Protein AF-A0A924W059-F1 (afdb_monomer)

Nearest PDB structures (foldseek):
  2btu-assembly1_A  TM=9.504E-01  e=8.325E-12  Bacillus anthracis
  3p4e-assembly1_A-2  TM=9.083E-01  e=9.484E-12  Vibrio cholerae
  5vk4-assembly1_B  TM=8.781E-01  e=4.630E-12  Neisseria gonorrhoeae
  3qty-assembly1_A  TM=8.684E-01  e=1.598E-11  Francisella tularensis subsp. tularensis
  3qty-assembly1_B  TM=8.635E-01  e=3.493E-11  Francisella tularensis subsp. tularensis

Structure (mmCIF, N/CA/C/O backbone):
data_AF-A0A924W059-F1
#
_entry.id   AF-A0A924W059-F1
#
loop_
_atom_site.group_PDB
_atom_site.id
_atom_site.type_symbol
_atom_site.label_atom_id
_atom_site.label_alt_id
_atom_site.label_comp_id
_atom_site.label_asym_id
_atom_site.label_entity_id
_atom_site.label_seq_id
_atom_site.pdbx_PDB_ins_code
_atom_site.Cartn_x
_atom_site.Cartn_y
_atom_site.Cartn_z
_atom_site.occupancy
_atom_site.B_iso_or_equiv
_atom_site.auth_seq_id
_atom_site.auth_comp_id
_atom_site.auth_asym_id
_atom_site.auth_atom_id
_atom_site.pdbx_PDB_model_num
ATOM 1 N N . ARG A 1 1 ? 20.571 10.640 -16.508 1.00 57.66 1 ARG A N 1
ATOM 2 C CA . ARG A 1 1 ? 21.061 9.535 -17.372 1.00 57.66 1 ARG A CA 1
ATOM 3 C C . ARG A 1 1 ? 19.855 8.656 -17.670 1.00 57.66 1 ARG A C 1
ATOM 5 O O . ARG A 1 1 ? 19.169 8.313 -16.721 1.00 57.66 1 ARG A O 1
ATOM 12 N N . GLU A 1 2 ? 19.557 8.348 -18.928 1.00 73.38 2 GLU A N 1
ATOM 13 C CA . GLU A 1 2 ? 18.432 7.463 -19.263 1.00 73.38 2 GLU A CA 1
ATOM 14 C C . GLU A 1 2 ? 18.814 6.001 -19.024 1.00 73.38 2 GLU A C 1
ATOM 16 O O . GLU A 1 2 ? 19.882 5.561 -19.450 1.00 73.38 2 GLU A O 1
ATOM 21 N N . ALA A 1 3 ? 17.942 5.248 -18.352 1.00 81.81 3 ALA A N 1
ATOM 22 C CA . ALA A 1 3 ? 18.179 3.849 -17.998 1.00 81.81 3 ALA A CA 1
ATOM 23 C C . ALA A 1 3 ? 18.158 2.883 -19.203 1.00 81.81 3 ALA A C 1
ATOM 25 O O . ALA A 1 3 ? 18.476 1.709 -19.034 1.00 81.81 3 ALA A O 1
ATOM 26 N N . LYS A 1 4 ? 17.797 3.367 -20.406 1.00 89.00 4 LYS A N 1
ATOM 27 C CA . LYS A 1 4 ? 17.700 2.601 -21.666 1.00 89.00 4 LYS A CA 1
ATOM 28 C C . LYS A 1 4 ? 16.979 1.252 -21.504 1.00 89.00 4 LYS A C 1
ATOM 30 O O . LYS A 1 4 ? 17.446 0.224 -21.990 1.00 89.00 4 LYS A O 1
ATOM 35 N N . LEU A 1 5 ? 15.863 1.260 -20.778 1.00 93.81 5 LEU A N 1
ATOM 36 C CA . LEU A 1 5 ? 15.018 0.083 -20.596 1.00 93.81 5 LEU A CA 1
ATOM 37 C C . LEU A 1 5 ? 14.062 -0.077 -21.781 1.00 93.81 5 LEU A C 1
ATOM 39 O O . LEU A 1 5 ? 13.579 0.916 -22.321 1.00 93.81 5 LEU A O 1
ATOM 43 N N . ASP A 1 6 ? 13.780 -1.323 -22.151 1.00 95.44 6 ASP A N 1
ATOM 44 C CA . ASP A 1 6 ? 12.841 -1.671 -23.215 1.00 95.44 6 ASP A CA 1
ATOM 45 C C . ASP A 1 6 ? 11.519 -2.146 -22.600 1.00 95.44 6 ASP A C 1
ATOM 47 O O . ASP A 1 6 ? 11.479 -3.129 -21.860 1.00 95.44 6 ASP A O 1
ATOM 51 N N . ILE A 1 7 ? 10.429 -1.441 -22.903 1.00 96.12 7 ILE A N 1
ATOM 52 C CA . ILE A 1 7 ? 9.095 -1.755 -22.382 1.00 96.12 7 ILE A CA 1
ATOM 53 C C . ILE A 1 7 ? 8.557 -3.098 -22.889 1.00 96.12 7 ILE A C 1
ATOM 55 O O . ILE A 1 7 ? 7.738 -3.702 -22.205 1.00 96.12 7 ILE A O 1
ATOM 59 N N . ALA A 1 8 ? 9.019 -3.580 -24.046 1.00 97.38 8 ALA A N 1
ATOM 60 C CA . ALA A 1 8 ? 8.586 -4.846 -24.635 1.00 97.38 8 ALA A CA 1
ATOM 61 C C . ALA A 1 8 ? 9.416 -6.046 -24.147 1.00 97.38 8 ALA A C 1
ATOM 63 O O . ALA A 1 8 ? 9.141 -7.187 -24.515 1.00 97.38 8 ALA A O 1
ATOM 64 N N . LYS A 1 9 ? 10.436 -5.811 -23.315 1.00 97.50 9 LYS A N 1
ATOM 65 C CA . LYS A 1 9 ? 11.337 -6.851 -22.822 1.00 97.50 9 LYS A CA 1
ATOM 66 C C . LYS A 1 9 ? 10.875 -7.414 -21.477 1.00 97.50 9 LYS A C 1
ATOM 68 O O . LYS A 1 9 ? 10.447 -6.673 -20.592 1.00 97.50 9 LYS A O 1
ATOM 73 N N . VAL A 1 10 ? 11.034 -8.727 -21.306 1.00 97.25 10 VAL A N 1
ATOM 74 C CA . VAL A 1 10 ? 10.931 -9.414 -20.008 1.00 97.25 10 VAL A CA 1
ATOM 75 C C . VAL A 1 10 ? 12.255 -9.278 -19.256 1.00 97.25 10 VAL A C 1
ATOM 77 O O . VAL A 1 10 ? 13.329 -9.557 -19.798 1.00 97.25 10 VAL A O 1
ATOM 80 N N . TYR A 1 11 ? 12.176 -8.851 -18.000 1.00 96.38 11 TYR A N 1
ATOM 81 C CA . TYR A 1 11 ? 13.319 -8.760 -17.094 1.00 96.38 11 TYR A CA 1
ATOM 82 C C . TYR A 1 11 ? 13.131 -9.797 -15.978 1.00 96.38 11 TYR A C 1
ATOM 84 O O . TYR A 1 11 ? 12.260 -9.587 -15.138 1.00 96.38 11 TYR A O 1
ATOM 92 N N . PRO A 1 12 ? 13.935 -10.878 -15.920 1.00 93.75 12 PRO A N 1
ATOM 93 C CA . PRO A 1 12 ? 13.733 -11.969 -14.956 1.00 93.75 12 PRO A CA 1
ATOM 94 C C . PRO A 1 12 ? 13.772 -11.543 -13.481 1.00 93.75 12 PRO A C 1
ATOM 96 O O . PRO A 1 12 ? 13.157 -12.173 -12.631 1.00 93.75 12 PRO A O 1
ATOM 99 N N . GLU A 1 13 ? 14.482 -10.457 -13.164 1.00 93.12 13 GLU A N 1
ATOM 100 C CA . GLU A 1 13 ? 14.510 -9.865 -11.818 1.00 93.12 13 GLU A CA 1
ATOM 101 C C . GLU A 1 13 ? 13.205 -9.144 -11.427 1.00 93.12 13 GLU A C 1
ATOM 103 O O . GLU A 1 13 ? 13.020 -8.800 -10.259 1.00 93.12 13 GLU A O 1
ATOM 108 N N . LEU A 1 14 ? 12.313 -8.907 -12.394 1.00 93.19 14 LEU A N 1
ATOM 109 C CA . LEU A 1 14 ? 11.033 -8.222 -12.236 1.00 93.19 14 LEU A CA 1
ATOM 110 C C . LEU A 1 14 ? 9.845 -9.189 -12.315 1.00 93.19 14 LEU A C 1
ATOM 112 O O . LEU A 1 14 ? 8.971 -9.149 -11.449 1.00 93.19 14 LEU A O 1
ATOM 116 N N . ASP A 1 15 ? 9.799 -10.001 -13.370 1.00 93.25 15 ASP A N 1
ATOM 117 C CA . ASP A 1 15 ? 8.750 -10.981 -13.652 1.00 93.25 15 ASP A CA 1
ATOM 118 C C . ASP A 1 15 ? 9.294 -12.053 -14.612 1.00 93.25 15 ASP A C 1
ATOM 120 O O . ASP A 1 15 ? 10.136 -11.763 -15.463 1.00 93.25 15 ASP A O 1
ATOM 124 N N . GLU A 1 16 ? 8.823 -13.293 -14.486 1.00 92.56 16 GLU A N 1
ATOM 125 C CA . GLU A 1 16 ? 9.283 -14.412 -15.321 1.00 92.56 16 GLU A CA 1
ATOM 126 C C . GLU A 1 16 ? 8.649 -14.416 -16.718 1.00 92.56 16 GLU A C 1
ATOM 128 O O . GLU A 1 16 ? 9.196 -15.012 -17.644 1.00 92.56 16 GLU A O 1
ATOM 133 N N . THR A 1 17 ? 7.491 -13.768 -16.877 1.00 95.44 17 THR A N 1
ATOM 134 C CA . THR A 1 17 ? 6.654 -13.898 -18.081 1.00 95.44 17 THR A CA 1
ATOM 135 C C . THR A 1 17 ? 6.218 -12.563 -18.662 1.00 95.44 17 THR A C 1
ATOM 137 O O . THR A 1 17 ? 6.120 -12.434 -19.880 1.00 95.44 17 THR A O 1
ATOM 140 N N . ARG A 1 18 ? 5.964 -11.566 -17.811 1.00 97.19 18 ARG A N 1
ATOM 141 C CA . ARG A 1 18 ? 5.464 -10.258 -18.230 1.00 97.19 18 ARG A CA 1
ATOM 142 C C . ARG A 1 18 ? 6.603 -9.334 -18.632 1.00 97.19 18 ARG A C 1
ATOM 144 O O . ARG A 1 18 ? 7.650 -9.260 -17.988 1.00 97.19 18 ARG A O 1
ATOM 151 N N . THR A 1 19 ? 6.366 -8.578 -19.689 1.00 98.06 19 THR A N 1
ATOM 152 C CA . THR A 1 19 ? 7.224 -7.479 -20.124 1.00 98.06 19 THR A CA 1
ATOM 153 C C . THR A 1 19 ? 7.217 -6.340 -19.103 1.00 98.06 19 THR A C 1
ATOM 155 O O . THR A 1 19 ? 6.290 -6.196 -18.299 1.00 98.06 19 THR A O 1
ATOM 158 N N . LEU A 1 20 ? 8.236 -5.479 -19.147 1.00 97.06 20 LEU A N 1
ATOM 159 C CA . LEU A 1 20 ? 8.290 -4.277 -18.313 1.00 97.06 20 LEU A CA 1
ATOM 160 C C . LEU A 1 20 ? 7.019 -3.423 -18.462 1.00 97.06 20 LEU A C 1
ATOM 162 O O . LEU A 1 20 ? 6.459 -2.977 -17.462 1.00 97.06 20 LEU A O 1
ATOM 166 N N . GLY A 1 21 ? 6.537 -3.226 -19.691 1.00 97.50 21 GLY A N 1
ATOM 167 C CA . GLY A 1 21 ? 5.320 -2.469 -19.975 1.00 97.50 21 GLY A CA 1
ATOM 168 C C . GLY A 1 21 ? 4.081 -3.070 -19.313 1.00 97.50 21 GLY A C 1
ATOM 169 O O . GLY A 1 21 ? 3.324 -2.345 -18.674 1.00 97.50 21 GLY A O 1
ATOM 170 N N . GLU A 1 22 ? 3.898 -4.389 -19.389 1.00 97.88 22 GLU A N 1
ATOM 171 C CA . GLU A 1 22 ? 2.765 -5.082 -18.755 1.00 97.88 22 GLU A CA 1
ATOM 172 C C . GLU A 1 22 ? 2.793 -4.978 -17.227 1.00 97.88 22 GLU A C 1
ATOM 174 O O . GLU A 1 22 ? 1.751 -4.796 -16.596 1.00 97.88 22 GLU A O 1
ATOM 179 N N . VA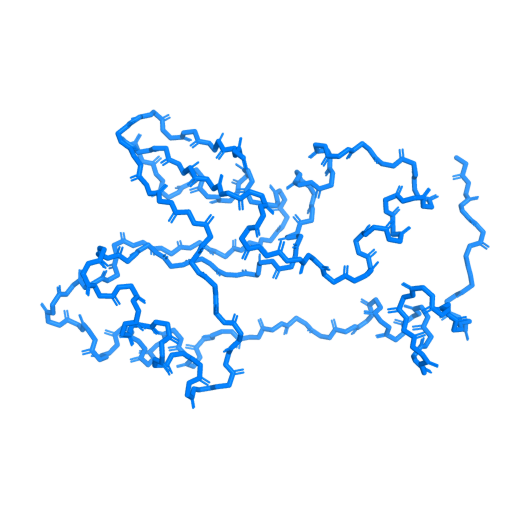L A 1 23 ? 3.980 -5.062 -16.619 1.00 97.25 23 VAL A N 1
ATOM 180 C CA . VAL A 1 23 ? 4.135 -4.897 -15.167 1.00 97.25 23 VAL A CA 1
ATOM 181 C C . VAL A 1 23 ? 3.811 -3.463 -14.740 1.00 97.25 23 VAL A C 1
ATOM 183 O O . VAL A 1 23 ? 3.128 -3.268 -13.735 1.00 97.25 23 VAL A O 1
ATOM 186 N N . LEU A 1 24 ? 4.264 -2.460 -15.498 1.00 96.56 24 LEU A N 1
ATOM 187 C CA . LEU A 1 24 ? 4.015 -1.044 -15.200 1.00 96.56 24 LEU A CA 1
ATOM 188 C C . LEU A 1 24 ? 2.559 -0.624 -15.450 1.00 96.56 24 LEU A C 1
ATOM 190 O O . LEU A 1 24 ? 2.050 0.248 -14.749 1.00 96.56 24 LEU A O 1
ATOM 194 N N . LEU A 1 25 ? 1.885 -1.249 -16.417 1.00 97.69 25 LEU A N 1
ATOM 195 C CA . LEU A 1 25 ? 0.471 -1.020 -16.733 1.00 97.69 25 LEU A CA 1
ATOM 196 C C . LEU A 1 25 ? -0.488 -1.831 -15.854 1.00 97.69 25 LEU A C 1
ATOM 198 O O . LEU A 1 25 ? -1.702 -1.780 -16.065 1.00 97.69 25 LEU A O 1
ATOM 202 N N . ALA A 1 26 ? 0.028 -2.570 -14.867 1.00 96.69 26 ALA A N 1
ATOM 203 C CA . ALA A 1 26 ? -0.806 -3.301 -13.928 1.00 96.69 26 ALA A CA 1
ATOM 204 C C . ALA A 1 26 ? -1.851 -2.355 -13.293 1.00 96.69 26 ALA A C 1
ATOM 206 O O . ALA A 1 26 ? -1.496 -1.302 -12.751 1.00 96.69 26 ALA A O 1
ATOM 207 N N . PRO A 1 27 ? -3.150 -2.703 -13.348 1.00 97.19 27 PRO A N 1
ATOM 208 C CA . PRO A 1 27 ? -4.202 -1.809 -12.895 1.00 97.19 27 PRO A CA 1
ATOM 209 C C . PRO A 1 27 ? -4.136 -1.591 -11.382 1.00 97.19 27 PRO A C 1
ATOM 211 O O . PRO A 1 27 ? -3.804 -2.488 -10.604 1.00 97.19 27 PRO A O 1
ATOM 214 N N . THR A 1 28 ? -4.527 -0.392 -10.949 1.00 96.44 28 THR A N 1
ATOM 215 C CA . THR A 1 28 ? -4.617 -0.066 -9.522 1.00 96.44 28 THR A CA 1
ATOM 216 C C . THR A 1 28 ? -5.689 -0.915 -8.838 1.00 96.44 28 THR A C 1
ATOM 218 O O . THR A 1 28 ? -6.794 -1.104 -9.352 1.00 96.44 28 THR A O 1
ATOM 221 N N . ARG A 1 29 ? -5.382 -1.401 -7.632 1.00 97.12 29 ARG A N 1
ATOM 222 C CA . ARG A 1 29 ? -6.331 -2.158 -6.813 1.00 97.12 29 ARG A CA 1
ATOM 223 C C . ARG A 1 29 ? -7.451 -1.250 -6.293 1.00 97.12 29 ARG A C 1
ATOM 225 O O . ARG A 1 29 ? -7.190 -0.242 -5.645 1.00 97.12 29 ARG A O 1
ATOM 232 N N . ILE A 1 30 ? -8.706 -1.644 -6.515 1.00 97.56 30 ILE A N 1
ATOM 233 C CA . ILE A 1 30 ? -9.885 -0.960 -5.961 1.00 97.56 30 ILE A CA 1
ATOM 234 C C . ILE A 1 30 ? -10.308 -1.628 -4.647 1.00 97.56 30 ILE A C 1
ATOM 236 O O . ILE A 1 30 ? -10.693 -2.794 -4.641 1.00 97.56 30 ILE A O 1
ATOM 240 N N . TYR A 1 31 ? -10.291 -0.861 -3.552 1.00 97.44 31 TYR A N 1
ATOM 241 C CA . TYR A 1 31 ? -10.566 -1.349 -2.188 1.00 97.44 31 TYR A CA 1
ATOM 242 C C . TYR A 1 31 ? -12.010 -1.120 -1.703 1.00 97.44 31 TYR A C 1
ATOM 244 O O . TYR A 1 31 ? -12.381 -1.549 -0.610 1.00 97.44 31 TYR A O 1
ATOM 252 N N . ALA A 1 32 ? -12.840 -0.415 -2.479 1.00 97.19 32 ALA A N 1
ATOM 253 C CA . ALA A 1 32 ? -14.125 0.116 -2.014 1.00 97.19 32 ALA A CA 1
ATOM 254 C C . ALA A 1 32 ? -15.059 -0.958 -1.427 1.00 97.19 32 ALA A C 1
ATOM 256 O O . ALA A 1 32 ? -15.596 -0.785 -0.332 1.00 97.19 32 ALA A O 1
ATOM 257 N N . LYS A 1 33 ? -15.221 -2.093 -2.119 1.00 97.50 33 LYS A N 1
ATOM 258 C CA . LYS A 1 33 ? -16.114 -3.182 -1.688 1.00 97.50 33 LYS A CA 1
ATOM 259 C C . LYS A 1 33 ? -15.686 -3.756 -0.334 1.00 97.50 33 LYS A C 1
ATOM 261 O O . LYS A 1 33 ? -16.523 -3.950 0.548 1.00 97.50 33 LYS A O 1
ATOM 266 N N . GLN A 1 34 ? -14.392 -4.006 -0.172 1.00 97.38 34 GLN A N 1
ATOM 267 C CA . GLN A 1 34 ? -13.807 -4.615 1.016 1.00 97.38 34 GLN A CA 1
ATOM 268 C C . GLN A 1 34 ? -13.884 -3.664 2.208 1.00 97.38 34 GLN A C 1
ATOM 270 O O . GLN A 1 34 ? -14.385 -4.039 3.270 1.00 97.38 34 GLN A O 1
ATOM 275 N N . ILE A 1 35 ? -13.497 -2.399 2.011 1.00 96.88 35 ILE A N 1
ATOM 276 C CA . ILE A 1 35 ? -13.554 -1.376 3.061 1.00 96.88 35 ILE A CA 1
ATOM 277 C C . ILE A 1 35 ? -14.991 -1.136 3.528 1.00 96.88 35 ILE A C 1
ATOM 279 O O . ILE A 1 35 ? -15.253 -1.156 4.731 1.00 96.88 35 ILE A O 1
ATOM 283 N N . VAL A 1 36 ? -15.952 -0.999 2.608 1.00 96.38 36 VAL A N 1
ATOM 284 C CA . VAL A 1 36 ? -17.374 -0.865 2.971 1.00 96.38 36 VAL A CA 1
ATOM 285 C C . VAL A 1 36 ? -17.858 -2.083 3.765 1.00 96.38 36 VAL A C 1
ATOM 287 O O . VAL A 1 36 ? -18.596 -1.925 4.740 1.00 96.38 36 VAL A O 1
ATOM 290 N N . GLY A 1 37 ? -17.417 -3.291 3.403 1.00 96.00 37 GLY A N 1
ATOM 291 C CA . GLY A 1 37 ? -17.715 -4.513 4.150 1.00 96.00 37 GLY A CA 1
ATOM 292 C C . GLY A 1 37 ? -17.201 -4.479 5.594 1.00 96.00 37 GLY A C 1
ATOM 293 O O . GLY A 1 37 ? -17.962 -4.769 6.522 1.00 96.00 37 GLY A O 1
ATOM 294 N N . VAL A 1 38 ? -15.942 -4.076 5.801 1.00 96.75 38 VAL A N 1
ATOM 295 C CA . VAL A 1 38 ? -15.339 -3.928 7.139 1.00 96.75 38 VAL A CA 1
ATOM 296 C C . VAL A 1 38 ? -16.102 -2.895 7.970 1.00 96.75 38 VAL A C 1
ATOM 298 O O . VAL A 1 38 ? -16.497 -3.183 9.102 1.00 96.75 38 VAL A O 1
ATOM 301 N N . LEU A 1 39 ? -16.355 -1.710 7.406 1.00 96.25 39 LEU A N 1
ATOM 302 C CA . LEU A 1 39 ? -17.037 -0.618 8.106 1.00 96.25 39 LEU A CA 1
ATOM 303 C C . LEU A 1 39 ? -18.459 -1.006 8.523 1.00 96.25 39 LEU A C 1
ATOM 305 O O . LEU A 1 39 ? -18.862 -0.730 9.651 1.00 96.25 39 LEU A O 1
ATOM 309 N N . ARG A 1 40 ? -19.207 -1.702 7.656 1.00 95.69 40 ARG A N 1
ATOM 310 C CA . ARG A 1 40 ? -20.547 -2.211 7.990 1.00 95.69 40 ARG A CA 1
ATOM 311 C C . ARG A 1 40 ? -20.497 -3.226 9.128 1.00 95.69 40 ARG A C 1
ATOM 313 O O . ARG A 1 40 ? -21.274 -3.108 10.072 1.00 95.69 40 ARG A O 1
ATOM 320 N N . LYS A 1 41 ? -19.564 -4.183 9.076 1.00 95.81 41 LYS A N 1
ATOM 321 C CA . LYS A 1 41 ? -19.437 -5.233 10.098 1.00 95.81 41 LYS A CA 1
ATOM 322 C C . LYS A 1 41 ? -19.068 -4.684 11.479 1.00 95.81 41 LYS A C 1
ATOM 324 O O . LYS A 1 41 ? -19.537 -5.207 12.485 1.00 95.81 41 LYS A O 1
ATOM 329 N N . TYR A 1 42 ? -18.257 -3.629 11.537 1.00 95.06 42 TYR A N 1
ATOM 330 C CA . TYR A 1 42 ? -17.782 -3.043 12.794 1.00 95.06 42 TYR A CA 1
ATOM 331 C C . TYR A 1 42 ? -18.414 -1.687 13.142 1.00 95.06 42 TYR A C 1
ATOM 333 O O . TYR A 1 42 ? -17.891 -0.981 14.006 1.00 95.06 42 TYR A O 1
ATOM 341 N N . LYS A 1 43 ? -19.556 -1.341 12.532 1.00 91.56 43 LYS A N 1
ATOM 342 C CA . LYS A 1 43 ? -20.231 -0.043 12.705 1.00 91.56 43 LYS A CA 1
ATOM 343 C C . LYS A 1 43 ? -20.502 0.308 14.172 1.00 91.56 43 LYS A C 1
ATOM 345 O O . LYS A 1 43 ? -20.232 1.427 14.586 1.00 91.56 43 LYS A O 1
ATOM 350 N N . VAL A 1 44 ? -20.998 -0.651 14.958 1.00 91.19 44 VAL A N 1
ATOM 351 C CA . VAL A 1 44 ? -21.361 -0.433 16.373 1.00 91.19 44 VAL A CA 1
ATOM 352 C C . VAL A 1 44 ? -20.123 -0.332 17.267 1.00 91.19 44 VAL A C 1
ATOM 354 O O . VAL A 1 44 ? -20.053 0.527 18.134 1.00 91.19 44 VAL A O 1
ATOM 357 N N . LYS A 1 45 ? -19.121 -1.191 17.041 1.00 90.50 45 LYS A N 1
ATOM 358 C CA . LYS A 1 45 ? -17.910 -1.268 17.877 1.00 90.50 45 LYS A CA 1
ATOM 359 C C . LYS A 1 45 ? -16.873 -0.178 17.569 1.00 90.50 45 LYS A C 1
ATOM 361 O O . LYS A 1 45 ? -15.882 -0.095 18.283 1.00 90.50 45 LYS A O 1
ATOM 366 N N . GLN A 1 46 ? -17.059 0.591 16.489 1.00 90.06 46 GLN A N 1
ATOM 367 C CA . GLN A 1 46 ? -16.150 1.659 16.042 1.00 90.06 46 GLN A CA 1
ATOM 368 C C . GLN A 1 46 ? -14.670 1.231 16.031 1.00 90.06 46 GLN A C 1
ATOM 370 O O . GLN A 1 46 ? -13.774 1.891 16.558 1.00 90.06 46 GLN A O 1
ATOM 375 N N . VAL A 1 47 ? -14.417 0.064 15.436 1.00 95.75 47 VAL A N 1
ATOM 376 C CA . VAL A 1 47 ? -13.095 -0.581 15.440 1.00 95.75 47 VAL A CA 1
ATOM 377 C C . VAL A 1 47 ? -12.081 0.143 14.551 1.00 95.75 47 VAL A C 1
ATOM 379 O O . VAL A 1 47 ? -10.888 0.148 14.863 1.00 95.75 47 VAL A O 1
ATOM 382 N N . ILE A 1 48 ? -12.545 0.747 13.456 1.00 96.00 48 ILE A N 1
ATOM 383 C CA . ILE A 1 48 ? -11.715 1.521 12.531 1.00 96.00 48 ILE A CA 1
ATOM 384 C C . ILE A 1 48 ? -11.715 2.976 12.993 1.00 96.00 48 ILE A C 1
ATOM 386 O O . ILE A 1 48 ? -12.757 3.621 13.022 1.00 96.00 48 ILE A O 1
ATOM 390 N N . SER A 1 49 ? -10.544 3.475 13.380 1.00 93.12 49 SER A N 1
ATOM 391 C CA . SER A 1 49 ? -10.342 4.839 13.893 1.00 93.12 49 SER A CA 1
ATOM 392 C C . SER A 1 49 ? -9.839 5.815 12.828 1.00 93.12 49 SER A C 1
ATOM 394 O O . SER A 1 49 ? -9.738 7.008 13.083 1.00 93.12 49 SER A O 1
ATOM 396 N N . GLY A 1 50 ? -9.496 5.315 11.644 1.00 94.12 50 GLY A N 1
ATOM 397 C CA . GLY A 1 50 ? -8.975 6.107 10.541 1.00 94.12 50 GLY A CA 1
ATOM 398 C C . GLY A 1 50 ? -8.537 5.216 9.390 1.00 94.12 50 GLY A C 1
ATOM 399 O O . GLY A 1 50 ? -8.419 3.996 9.539 1.00 94.12 50 GLY A O 1
ATOM 400 N N . MET A 1 51 ? -8.345 5.828 8.230 1.00 96.00 51 MET A N 1
ATOM 401 C CA . MET A 1 51 ? -7.972 5.157 6.991 1.00 96.00 51 MET A CA 1
ATOM 402 C C . MET A 1 51 ? -7.111 6.100 6.157 1.00 96.00 51 MET A C 1
ATOM 404 O O . MET A 1 51 ? -7.310 7.311 6.211 1.00 96.00 51 MET A O 1
ATOM 408 N N . SER A 1 52 ? -6.184 5.557 5.376 1.00 96.94 52 SER A N 1
ATOM 409 C CA . SER A 1 52 ? -5.337 6.342 4.478 1.00 96.94 52 SER A CA 1
ATOM 410 C C . SER A 1 52 ? -5.114 5.578 3.177 1.00 96.94 52 SER A C 1
ATOM 412 O O . SER A 1 52 ? -4.695 4.420 3.195 1.00 96.94 52 SER A O 1
ATOM 414 N N . HIS A 1 53 ? -5.427 6.221 2.053 1.00 97.38 53 HIS A N 1
ATOM 415 C CA . HIS A 1 53 ? -5.112 5.716 0.720 1.00 97.38 53 HIS A CA 1
ATOM 416 C C . HIS A 1 53 ? -3.708 6.192 0.345 1.00 97.38 53 HIS A C 1
ATOM 418 O O . HIS A 1 53 ? -3.415 7.383 0.439 1.00 97.38 53 HIS A O 1
ATOM 424 N N . ILE A 1 54 ? -2.836 5.267 -0.046 1.00 97.31 54 ILE A N 1
ATOM 425 C CA . ILE A 1 54 ? -1.432 5.566 -0.313 1.00 97.31 54 ILE A CA 1
ATOM 426 C C . ILE A 1 54 ? -1.258 5.795 -1.811 1.00 97.31 54 ILE A C 1
ATOM 428 O O . ILE A 1 54 ? -1.180 4.862 -2.610 1.00 97.31 54 ILE A O 1
ATOM 432 N N . THR A 1 55 ? -1.225 7.070 -2.177 1.00 94.12 55 THR A N 1
ATOM 433 C CA . THR A 1 55 ? -1.102 7.545 -3.559 1.00 94.12 55 THR A CA 1
ATOM 434 C C . THR A 1 55 ? 0.256 8.225 -3.764 1.00 94.12 55 THR A C 1
ATOM 436 O O . THR A 1 55 ? 1.256 7.782 -3.198 1.00 94.12 55 THR A O 1
ATOM 439 N N . GLY A 1 56 ? 0.308 9.326 -4.525 1.00 91.44 56 GLY A N 1
ATOM 440 C CA . GLY A 1 56 ? 1.481 10.202 -4.556 1.00 91.44 56 GLY A CA 1
ATOM 441 C C . GLY A 1 56 ? 1.865 10.685 -3.152 1.00 91.44 56 GLY A C 1
ATOM 442 O O . GLY A 1 56 ? 1.005 10.794 -2.270 1.00 91.44 56 GLY A O 1
ATOM 443 N N . SER A 1 57 ? 3.156 10.951 -2.957 1.00 94.00 57 SER A N 1
ATOM 444 C CA . SER A 1 57 ? 3.801 11.228 -1.660 1.00 94.00 57 SER A CA 1
ATOM 445 C C . SER A 1 57 ? 4.011 10.003 -0.743 1.00 94.00 57 SER A C 1
ATOM 447 O O . SER A 1 57 ? 4.427 10.165 0.405 1.00 94.00 57 SER A O 1
ATOM 449 N N . GLY A 1 58 ? 3.669 8.793 -1.207 1.00 95.81 58 GLY A N 1
ATOM 450 C CA . GLY A 1 58 ? 3.921 7.526 -0.513 1.00 95.81 58 GLY A CA 1
ATOM 451 C C . GLY A 1 58 ? 3.413 7.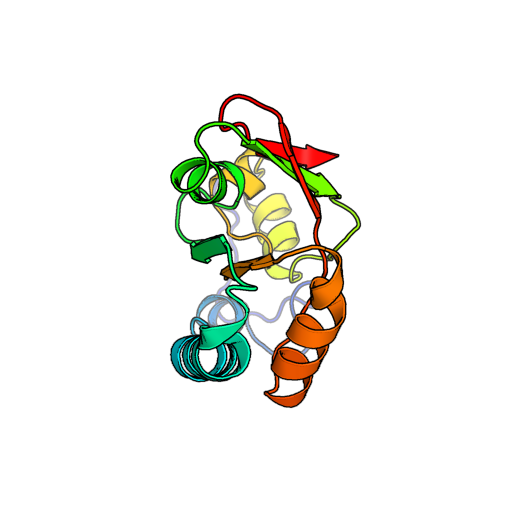443 0.934 1.00 95.81 58 GLY A C 1
ATOM 452 O O . GLY A 1 58 ? 2.510 8.170 1.358 1.00 95.81 58 GLY A O 1
ATOM 453 N N . LEU A 1 59 ? 3.952 6.510 1.718 1.00 96.25 59 LEU A N 1
ATOM 454 C CA . LEU A 1 59 ? 3.558 6.341 3.127 1.00 96.25 59 LEU A CA 1
ATOM 455 C C . LEU A 1 59 ? 3.857 7.584 3.996 1.00 96.25 59 LEU A C 1
ATOM 457 O O . LEU A 1 59 ? 2.961 7.978 4.755 1.00 96.25 59 LEU A O 1
ATOM 461 N N . PRO A 1 60 ? 5.043 8.227 3.891 1.00 95.88 60 PRO A N 1
ATOM 462 C CA . PRO A 1 60 ? 5.395 9.389 4.705 1.00 95.88 60 PRO A CA 1
ATOM 463 C C . PRO A 1 60 ? 4.492 10.592 4.451 1.00 95.88 60 PRO A C 1
ATOM 465 O O . PRO A 1 60 ? 4.175 11.318 5.388 1.00 95.88 60 PRO A O 1
ATOM 468 N N . GLY A 1 61 ? 4.030 10.790 3.215 1.00 95.62 61 GLY A N 1
ATOM 469 C CA . GLY A 1 61 ? 3.159 11.906 2.873 1.00 95.62 61 GLY A CA 1
ATOM 470 C C . GLY A 1 61 ? 1.680 11.657 3.155 1.00 95.62 61 GLY A C 1
ATOM 471 O O . GLY A 1 61 ? 0.963 12.613 3.443 1.00 95.62 61 GLY A O 1
ATOM 472 N N . ASN A 1 62 ? 1.199 10.409 3.077 1.00 97.31 62 ASN A N 1
ATOM 473 C CA . ASN A 1 62 ? -0.234 10.100 3.204 1.00 97.31 62 ASN A CA 1
ATOM 474 C C . ASN A 1 62 ? -0.673 9.747 4.635 1.00 97.31 62 ASN A C 1
ATOM 476 O O . ASN A 1 62 ? -1.780 10.118 5.028 1.00 97.31 62 ASN A O 1
ATOM 480 N N . LEU A 1 63 ? 0.155 9.058 5.432 1.00 95.81 63 LEU A N 1
ATOM 481 C CA . LEU A 1 63 ? -0.241 8.636 6.784 1.00 95.81 63 LEU A CA 1
ATOM 482 C C . LEU A 1 63 ? -0.422 9.810 7.765 1.00 95.81 63 LEU A C 1
ATOM 484 O O . LEU A 1 63 ? -1.470 9.858 8.412 1.00 95.81 63 LEU A O 1
ATOM 488 N N . PRO A 1 64 ? 0.512 10.780 7.863 1.00 94.44 64 PRO A N 1
ATOM 489 C CA . PRO A 1 64 ? 0.366 11.960 8.719 1.00 94.44 64 PRO A CA 1
ATOM 490 C C . PRO A 1 64 ? -0.909 12.779 8.524 1.00 94.44 64 PRO A C 1
ATOM 492 O O . PRO A 1 64 ? -1.412 13.344 9.487 1.00 94.44 64 PRO A O 1
ATOM 495 N N . ARG A 1 65 ? -1.475 12.822 7.308 1.00 93.62 65 ARG A N 1
ATOM 496 C CA . ARG A 1 65 ? -2.658 13.649 6.984 1.00 93.62 65 ARG A CA 1
ATOM 497 C C . ARG A 1 65 ? -3.883 13.310 7.832 1.00 93.62 65 ARG A C 1
ATOM 499 O O . ARG A 1 65 ? -4.778 14.134 7.979 1.00 93.62 65 ARG A O 1
ATOM 506 N N . SER A 1 66 ? -3.930 12.093 8.368 1.00 86.38 66 SER A N 1
ATOM 507 C CA . SER A 1 66 ? -5.021 11.600 9.210 1.00 86.38 66 SER A CA 1
ATOM 508 C C . SER A 1 66 ? -4.656 11.550 10.700 1.00 86.38 66 SER A C 1
ATOM 510 O O . SER A 1 66 ? -5.423 10.995 11.485 1.00 86.38 66 SER A O 1
ATOM 512 N N . LEU A 1 67 ? -3.491 12.076 11.103 1.00 90.38 67 LEU A N 1
ATOM 513 C CA . LEU A 1 67 ? -2.963 11.980 12.465 1.00 90.38 67 LEU A CA 1
ATOM 514 C C . LEU A 1 67 ? -2.719 13.370 13.064 1.00 90.38 67 LEU A C 1
ATOM 516 O O . LEU A 1 67 ? -1.929 14.144 12.540 1.00 90.38 67 LEU A O 1
ATOM 520 N N . THR A 1 68 ? -3.347 13.666 14.204 1.00 85.88 68 THR A N 1
ATOM 521 C CA . THR A 1 68 ? -3.140 14.939 14.924 1.00 85.88 68 THR A CA 1
ATOM 522 C C . THR A 1 68 ? -2.170 14.764 16.094 1.00 85.88 68 THR A C 1
ATOM 524 O O . THR A 1 68 ? -1.072 15.306 16.087 1.00 85.88 68 THR A O 1
ATOM 527 N N . ASN A 1 69 ? -2.533 13.922 17.067 1.00 93.25 69 ASN A N 1
ATOM 528 C CA . ASN A 1 69 ? -1.766 13.703 18.305 1.00 93.25 69 ASN A CA 1
ATOM 529 C C . ASN A 1 69 ? -1.054 12.340 18.326 1.00 93.25 69 ASN A C 1
ATOM 531 O O . ASN A 1 69 ? -0.773 11.771 19.385 1.00 93.25 69 ASN A O 1
ATOM 535 N N . LEU A 1 70 ? -0.829 11.763 17.144 1.00 96.06 70 LEU A N 1
ATOM 536 C CA . LEU A 1 70 ? -0.280 10.424 16.976 1.00 96.06 70 LEU A CA 1
ATOM 537 C C . LEU A 1 70 ? 0.816 10.422 15.910 1.00 96.06 70 LEU A C 1
ATOM 539 O O . LEU A 1 70 ? 0.715 11.118 14.908 1.00 96.06 70 LEU A O 1
ATOM 543 N N . ASN A 1 71 ? 1.842 9.603 16.106 1.00 96.94 71 ASN A N 1
ATOM 544 C CA . ASN A 1 71 ? 2.825 9.253 15.089 1.00 96.94 71 ASN A CA 1
ATOM 545 C C . ASN A 1 71 ? 2.492 7.874 14.507 1.00 96.94 71 ASN A C 1
ATOM 547 O O . ASN A 1 71 ? 2.119 6.960 15.250 1.00 96.94 71 ASN A O 1
ATOM 551 N N . ALA A 1 72 ? 2.697 7.702 13.202 1.00 97.19 72 ALA A N 1
ATOM 552 C CA . ALA A 1 72 ? 2.707 6.393 12.561 1.00 97.19 72 ALA A CA 1
ATOM 553 C C . ALA A 1 72 ? 4.095 5.768 12.705 1.00 97.19 72 ALA A C 1
ATOM 555 O O . ALA A 1 72 ? 5.063 6.280 12.152 1.00 97.19 72 ALA A O 1
ATOM 556 N N . VAL A 1 73 ? 4.188 4.664 13.445 1.00 97.62 73 VAL A N 1
ATOM 557 C CA . VAL A 1 73 ? 5.436 3.928 13.665 1.00 97.62 73 VAL A CA 1
ATOM 558 C C . VAL A 1 73 ? 5.353 2.597 12.929 1.00 97.62 73 VAL A C 1
ATOM 560 O O . VAL A 1 73 ? 4.670 1.676 13.385 1.00 97.62 73 VAL A O 1
ATOM 563 N N . LEU A 1 74 ? 6.025 2.506 11.785 1.00 96.50 74 LEU A N 1
ATOM 564 C CA . LEU A 1 74 ? 6.028 1.327 10.920 1.00 96.50 74 LEU A CA 1
ATOM 565 C C . LEU A 1 74 ? 7.310 0.518 11.100 1.00 96.50 74 LEU A C 1
ATOM 567 O O . LEU A 1 74 ? 8.344 1.061 11.471 1.00 96.50 74 LEU A O 1
ATOM 571 N N . ASN A 1 75 ? 7.231 -0.784 10.834 1.00 95.88 75 ASN A N 1
ATOM 572 C CA . ASN A 1 75 ? 8.382 -1.682 10.790 1.00 95.88 75 ASN A CA 1
ATOM 573 C C . ASN A 1 75 ? 8.698 -2.016 9.329 1.00 95.88 75 ASN A C 1
ATOM 575 O O . ASN A 1 75 ? 7.895 -2.684 8.672 1.00 95.88 75 ASN A O 1
ATOM 579 N N . ARG A 1 76 ? 9.872 -1.625 8.825 1.00 91.81 76 ARG A N 1
ATOM 580 C CA . ARG A 1 76 ? 10.292 -1.855 7.433 1.00 91.81 76 ARG A CA 1
ATOM 581 C C . ARG A 1 76 ? 10.285 -3.333 7.040 1.00 91.81 76 ARG A C 1
ATOM 583 O O . ARG A 1 76 ? 10.098 -3.647 5.866 1.00 91.81 76 ARG A O 1
ATOM 590 N N . LYS A 1 77 ? 10.474 -4.239 8.004 1.00 94.81 77 LYS A N 1
ATOM 591 C CA . LYS A 1 77 ? 10.519 -5.695 7.794 1.00 94.81 77 LYS A CA 1
ATOM 592 C C . LYS A 1 77 ? 9.136 -6.355 7.762 1.00 94.81 77 LYS A C 1
ATOM 594 O O . LYS A 1 77 ? 9.048 -7.563 7.585 1.00 94.81 77 LYS A O 1
ATOM 599 N N . SER A 1 78 ? 8.057 -5.595 7.956 1.00 95.62 78 SER A N 1
ATOM 600 C CA . SER A 1 78 ? 6.698 -6.156 8.028 1.00 95.62 78 SER A CA 1
ATOM 601 C C . SER A 1 78 ? 6.073 -6.476 6.663 1.00 95.62 78 SER A C 1
ATOM 603 O O . SER A 1 78 ? 5.057 -7.174 6.603 1.00 95.62 78 SER A O 1
ATOM 605 N N . TRP A 1 79 ? 6.681 -6.022 5.563 1.00 95.56 79 TRP A N 1
ATOM 606 C CA . TRP A 1 79 ? 6.324 -6.444 4.211 1.00 95.56 79 TRP A CA 1
ATOM 607 C C . TRP A 1 79 ? 7.513 -6.345 3.251 1.00 95.56 79 TRP A C 1
ATOM 609 O O . TRP A 1 79 ? 8.491 -5.630 3.492 1.00 95.56 79 TRP A O 1
ATOM 619 N N . THR A 1 80 ? 7.381 -7.042 2.128 1.00 94.94 80 THR A N 1
ATOM 620 C CA . THR A 1 80 ? 8.313 -6.969 1.004 1.00 94.94 80 THR A CA 1
ATOM 621 C C . THR A 1 80 ? 7.598 -6.286 -0.163 1.00 94.94 80 THR A C 1
ATOM 623 O O . THR A 1 80 ? 6.537 -6.769 -0.568 1.00 94.94 80 THR A O 1
ATOM 626 N N . PRO A 1 81 ? 8.115 -5.158 -0.683 1.00 94.69 81 PRO A N 1
ATOM 627 C CA . PRO A 1 81 ? 7.568 -4.514 -1.874 1.00 94.69 81 PRO A CA 1
ATOM 628 C C . PRO A 1 81 ? 7.655 -5.425 -3.108 1.00 94.69 81 PRO A C 1
ATOM 630 O O . PRO A 1 81 ? 8.525 -6.290 -3.185 1.00 94.69 81 PRO A O 1
ATOM 633 N N . HIS A 1 82 ? 6.784 -5.201 -4.094 1.00 95.12 82 HIS A N 1
ATOM 634 C CA . HIS A 1 82 ? 6.861 -5.878 -5.393 1.00 95.12 82 HIS A CA 1
ATOM 635 C C . HIS A 1 82 ? 8.228 -5.618 -6.071 1.00 95.12 82 HIS A C 1
ATOM 637 O O . HIS A 1 82 ? 8.725 -4.494 -5.956 1.00 95.12 82 HIS A O 1
ATOM 643 N N . PRO A 1 83 ? 8.812 -6.578 -6.821 1.00 96.81 83 PRO A N 1
ATOM 644 C CA . PRO A 1 83 ? 10.124 -6.426 -7.472 1.00 96.81 83 PRO A CA 1
ATOM 645 C C . PRO A 1 83 ? 10.285 -5.190 -8.373 1.00 96.81 83 PRO A C 1
ATOM 647 O O . PRO A 1 83 ? 11.393 -4.701 -8.572 1.00 96.81 83 PRO A O 1
ATOM 650 N N . VAL A 1 84 ? 9.175 -4.615 -8.845 1.00 96.56 84 VAL A N 1
ATOM 651 C CA . VAL A 1 84 ? 9.171 -3.356 -9.613 1.00 96.56 84 VAL A CA 1
ATOM 652 C C . VAL A 1 84 ? 9.815 -2.190 -8.864 1.00 96.56 84 VAL A C 1
ATOM 654 O O . VAL A 1 84 ? 10.501 -1.386 -9.481 1.00 96.56 84 VAL A O 1
ATOM 657 N N . PHE A 1 85 ? 9.664 -2.104 -7.540 1.00 96.50 85 PHE A N 1
ATOM 658 C CA . PHE A 1 85 ? 10.241 -1.002 -6.769 1.00 96.50 85 PHE A CA 1
ATOM 659 C C . PHE A 1 85 ? 11.775 -1.066 -6.714 1.00 96.50 85 PHE A C 1
ATOM 661 O O . PHE A 1 85 ? 12.398 -0.097 -7.144 1.00 96.50 85 PHE A O 1
ATOM 668 N N . PRO A 1 86 ? 12.419 -2.164 -6.261 1.00 95.75 86 PRO A N 1
ATOM 669 C CA . PRO A 1 86 ? 13.878 -2.253 -6.303 1.00 95.75 86 PRO A CA 1
ATOM 670 C C . PRO A 1 86 ? 14.435 -2.217 -7.735 1.00 95.75 86 PRO A C 1
ATOM 672 O O . PRO A 1 86 ? 15.520 -1.676 -7.944 1.00 95.75 86 PRO A O 1
ATOM 675 N N . PHE A 1 87 ? 13.695 -2.716 -8.732 1.00 96.25 87 PHE A N 1
ATOM 676 C CA . PHE A 1 87 ? 14.071 -2.579 -10.142 1.00 96.25 87 PHE A CA 1
ATOM 677 C C . PHE A 1 87 ? 14.156 -1.104 -10.566 1.00 96.25 87 PHE A C 1
ATOM 679 O O . PHE A 1 87 ? 15.198 -0.649 -11.042 1.00 96.25 87 PHE A O 1
ATOM 686 N N . LEU A 1 88 ? 13.093 -0.328 -10.328 1.00 95.06 88 LEU A N 1
ATOM 687 C CA . LEU A 1 88 ? 13.067 1.107 -10.623 1.00 95.06 88 LEU A CA 1
ATOM 688 C C . LEU A 1 88 ? 14.120 1.874 -9.822 1.00 95.06 88 LEU 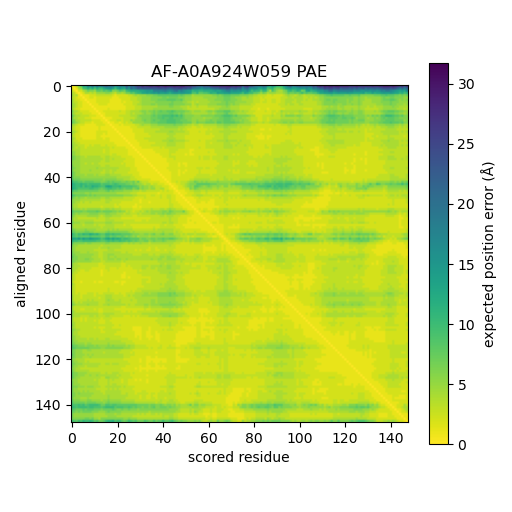A C 1
ATOM 690 O O . LEU A 1 88 ? 14.783 2.748 -10.371 1.00 95.06 88 LEU A O 1
ATOM 694 N N . GLN A 1 89 ? 14.317 1.515 -8.555 1.00 95.88 89 GLN A N 1
ATOM 695 C CA . GLN A 1 89 ? 15.319 2.132 -7.697 1.00 95.88 89 GLN A CA 1
ATOM 696 C C . GLN A 1 89 ? 16.731 1.986 -8.271 1.00 95.88 89 GLN A C 1
ATOM 698 O O . GLN A 1 89 ? 17.446 2.975 -8.438 1.00 95.88 89 GLN A O 1
ATOM 703 N N . LYS A 1 90 ? 17.114 0.749 -8.609 1.00 94.88 90 LYS A N 1
ATOM 704 C CA . LYS A 1 90 ? 18.419 0.403 -9.183 1.00 94.88 90 LYS A CA 1
ATOM 705 C C . LYS A 1 90 ? 18.645 1.122 -10.511 1.00 94.88 90 LYS A C 1
ATOM 707 O O . LYS A 1 90 ? 19.692 1.732 -10.708 1.00 94.88 90 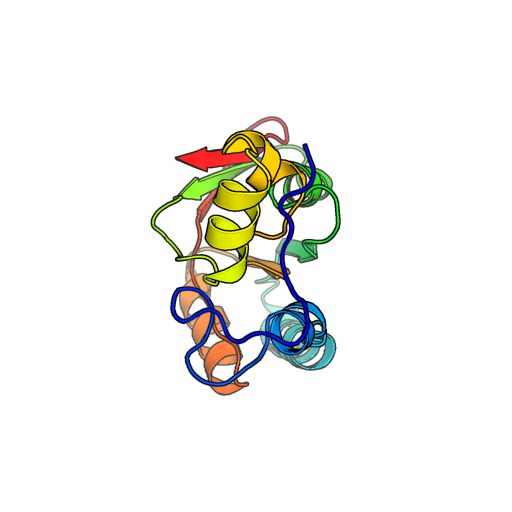LYS A O 1
ATOM 712 N N . HIS A 1 91 ? 17.673 1.063 -11.418 1.00 94.19 91 HIS A N 1
ATOM 713 C CA . HIS A 1 91 ? 17.817 1.624 -12.763 1.00 94.19 91 HIS A CA 1
ATOM 714 C C . HIS A 1 91 ? 17.676 3.151 -12.811 1.00 94.19 91 HIS A C 1
ATOM 716 O O . HIS A 1 91 ? 18.282 3.790 -13.670 1.00 94.19 91 HIS A O 1
ATOM 722 N N . GLY A 1 92 ? 16.914 3.737 -11.888 1.00 93.56 92 GLY A N 1
ATOM 723 C CA . GLY A 1 92 ? 16.757 5.182 -11.736 1.00 93.56 92 GLY A CA 1
ATOM 724 C C . GLY A 1 92 ? 17.824 5.842 -10.861 1.00 93.56 92 GLY A C 1
ATOM 725 O O . GLY A 1 92 ? 17.888 7.066 -10.834 1.00 93.56 92 GLY A O 1
ATOM 726 N N . ASN A 1 93 ? 18.665 5.059 -10.172 1.00 94.12 93 ASN A N 1
ATOM 727 C CA . ASN A 1 93 ? 19.607 5.548 -9.161 1.00 94.12 93 ASN A CA 1
ATOM 728 C C . ASN A 1 93 ? 18.904 6.404 -8.084 1.00 94.12 93 ASN A C 1
ATOM 730 O O . ASN A 1 93 ? 19.345 7.509 -7.766 1.00 94.12 93 ASN A O 1
ATOM 734 N N . ILE A 1 94 ? 17.779 5.892 -7.573 1.00 94.75 94 ILE A N 1
ATOM 735 C CA . ILE A 1 94 ? 16.897 6.584 -6.623 1.00 94.75 94 ILE A CA 1
ATOM 736 C C . ILE A 1 94 ? 17.319 6.240 -5.191 1.00 94.75 94 ILE A C 1
ATOM 738 O O . ILE A 1 94 ? 17.560 5.073 -4.863 1.00 94.75 94 ILE A O 1
ATOM 742 N N . ALA A 1 95 ? 17.391 7.246 -4.320 1.00 95.44 95 ALA A N 1
ATOM 743 C CA . ALA A 1 95 ? 17.713 7.033 -2.913 1.00 95.44 95 ALA A CA 1
ATOM 744 C C . ALA A 1 95 ? 16.578 6.295 -2.172 1.00 95.44 95 ALA A C 1
ATOM 746 O O . ALA A 1 95 ? 15.4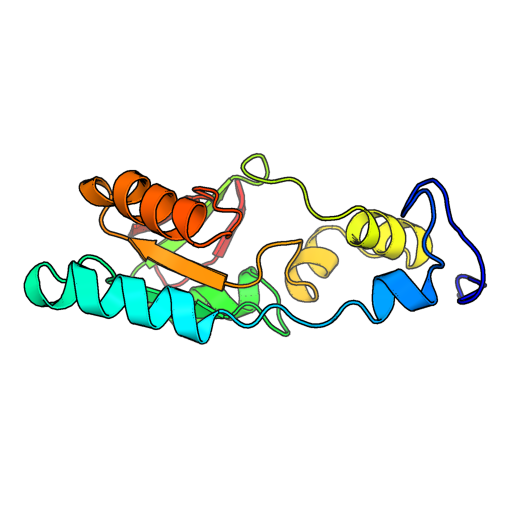01 6.436 -2.505 1.00 95.44 95 ALA A O 1
ATOM 747 N N . ASP A 1 96 ? 16.915 5.516 -1.137 1.00 91.38 96 ASP A N 1
ATOM 748 C CA . ASP A 1 96 ? 15.933 4.731 -0.366 1.00 91.38 96 ASP A CA 1
ATOM 749 C C . ASP A 1 96 ? 14.784 5.588 0.187 1.00 91.38 96 ASP A C 1
ATOM 751 O O . ASP A 1 96 ? 13.623 5.192 0.125 1.00 91.38 96 ASP A O 1
ATOM 755 N N . ASN A 1 97 ? 15.094 6.764 0.735 1.00 91.75 97 ASN A N 1
ATOM 756 C CA . ASN A 1 97 ? 14.089 7.683 1.269 1.00 91.75 97 ASN A CA 1
ATOM 757 C C . ASN A 1 97 ? 13.159 8.206 0.166 1.00 91.75 97 ASN A C 1
ATOM 759 O O . ASN A 1 97 ? 11.942 8.178 0.333 1.00 91.75 97 ASN A O 1
ATOM 763 N N . GLU A 1 98 ? 13.719 8.579 -0.984 1.00 94.88 98 GLU A N 1
ATOM 764 C CA . GLU A 1 98 ? 12.954 9.072 -2.130 1.00 94.88 98 GLU A CA 1
ATOM 765 C C . GLU A 1 98 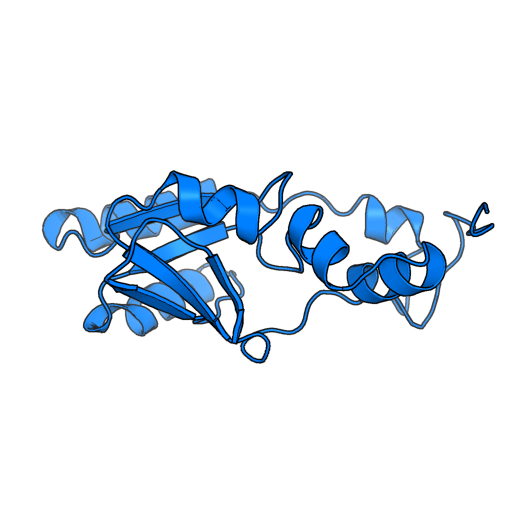? 11.991 8.004 -2.676 1.00 94.88 98 GLU A C 1
ATOM 767 O O . GLU A 1 98 ? 10.855 8.318 -3.034 1.00 94.88 98 GLU A O 1
ATOM 772 N N . MET A 1 99 ? 12.372 6.720 -2.639 1.00 96.44 99 MET A N 1
ATOM 773 C CA . MET A 1 99 ? 11.463 5.624 -2.998 1.00 96.44 99 MET A CA 1
ATOM 774 C C . MET A 1 99 ? 10.188 5.622 -2.142 1.00 96.44 99 MET A C 1
ATOM 776 O O . MET A 1 99 ? 9.090 5.436 -2.671 1.00 96.44 99 MET A O 1
ATOM 780 N N . PHE A 1 100 ? 10.314 5.848 -0.832 1.00 94.50 100 PHE A N 1
ATOM 781 C CA . PHE A 1 100 ? 9.169 5.920 0.081 1.00 94.50 100 PHE A CA 1
ATOM 782 C C . PHE A 1 100 ? 8.382 7.221 -0.034 1.00 94.50 100 PHE A C 1
ATOM 784 O O . PHE A 1 100 ? 7.182 7.205 0.238 1.00 94.50 100 PHE A O 1
ATOM 791 N N . ASP A 1 101 ? 9.030 8.315 -0.427 1.00 93.94 101 ASP A N 1
ATOM 792 C CA . ASP A 1 101 ? 8.378 9.609 -0.625 1.00 93.94 101 ASP A CA 1
ATOM 793 C C . ASP A 1 101 ? 7.583 9.658 -1.933 1.00 93.94 101 ASP A C 1
ATOM 795 O O . ASP A 1 101 ? 6.644 10.437 -2.046 1.00 93.94 101 ASP A O 1
ATOM 799 N N . VAL A 1 102 ? 7.902 8.824 -2.924 1.00 94.56 102 VAL A N 1
ATOM 800 C CA . VAL A 1 102 ? 7.216 8.833 -4.226 1.00 94.56 102 VAL A CA 1
ATOM 801 C C . VAL A 1 102 ? 6.234 7.675 -4.362 1.00 94.56 102 VAL A C 1
ATOM 803 O O . VAL A 1 102 ? 5.083 7.877 -4.761 1.00 94.56 102 VAL A O 1
ATOM 806 N N . PHE A 1 103 ? 6.667 6.460 -4.029 1.00 97.19 103 PHE A N 1
ATOM 807 C CA . PHE A 1 103 ? 5.915 5.243 -4.303 1.00 97.19 103 PHE A CA 1
ATOM 808 C C . PHE A 1 103 ? 5.163 4.731 -3.072 1.00 97.19 103 PHE A C 1
ATOM 810 O O . PHE A 1 103 ? 5.531 4.950 -1.920 1.00 97.19 103 PHE A O 1
ATOM 817 N N . ASN A 1 104 ? 4.114 3.946 -3.316 1.00 97.25 104 ASN A N 1
ATOM 818 C CA . ASN A 1 104 ? 3.382 3.260 -2.250 1.00 97.25 104 ASN A CA 1
ATOM 819 C C . ASN A 1 104 ? 4.168 2.085 -1.624 1.00 97.25 104 ASN A C 1
ATOM 821 O O . ASN A 1 104 ? 3.763 1.539 -0.597 1.00 97.25 104 ASN A O 1
ATOM 825 N N . MET A 1 105 ? 5.283 1.682 -2.247 1.00 96.81 105 MET A N 1
ATOM 826 C CA . MET A 1 105 ? 6.174 0.603 -1.810 1.00 96.81 105 MET A CA 1
ATOM 827 C C . MET A 1 105 ? 5.454 -0.724 -1.519 1.00 96.81 105 MET A C 1
ATOM 829 O O . MET A 1 105 ? 5.894 -1.503 -0.677 1.00 96.81 105 MET A O 1
ATOM 833 N N . GLY A 1 106 ? 4.347 -1.004 -2.212 1.00 96.00 106 GLY A N 1
ATOM 834 C CA . GLY A 1 106 ? 3.546 -2.221 -2.064 1.00 96.00 106 GLY A CA 1
ATOM 835 C C . GLY A 1 106 ? 2.376 -2.116 -1.081 1.00 96.00 106 GLY A C 1
ATOM 836 O O . GLY A 1 106 ? 1.626 -3.080 -0.942 1.00 96.00 106 GLY A O 1
ATOM 837 N N . ILE A 1 107 ? 2.178 -0.970 -0.424 1.00 97.62 107 ILE A N 1
ATOM 838 C CA . ILE A 1 107 ? 1.042 -0.728 0.473 1.00 97.62 107 ILE A CA 1
ATOM 839 C C . ILE A 1 107 ? 0.119 0.303 -0.161 1.00 97.62 107 ILE A C 1
ATOM 841 O O . ILE A 1 107 ? 0.395 1.490 -0.089 1.00 97.62 107 ILE A O 1
ATOM 845 N N . GLY A 1 108 ? -0.990 -0.132 -0.761 1.00 97.38 108 GLY A N 1
ATOM 846 C CA . GLY A 1 108 ? -1.946 0.789 -1.390 1.00 97.38 108 GLY A CA 1
ATOM 847 C C . GLY A 1 108 ? -2.945 1.420 -0.417 1.00 97.38 108 GLY A C 1
ATOM 848 O O . GLY A 1 108 ? -3.413 2.525 -0.659 1.00 97.38 108 GLY A O 1
ATOM 849 N N . TYR A 1 109 ? -3.276 0.764 0.699 1.00 98.00 109 TYR A N 1
ATOM 850 C CA . TYR A 1 109 ? -4.298 1.252 1.631 1.00 98.00 109 TYR A CA 1
ATOM 851 C C . TYR A 1 109 ? -3.990 0.841 3.072 1.00 98.00 109 TYR A C 1
ATOM 853 O O . TYR A 1 109 ? -3.610 -0.301 3.332 1.00 98.00 109 TYR A O 1
ATOM 861 N N . CYS A 1 110 ? -4.208 1.754 4.017 1.00 97.75 110 CYS A N 1
ATOM 862 C CA . CYS A 1 110 ? -3.964 1.553 5.443 1.00 97.75 110 CYS A CA 1
ATOM 863 C C . CYS A 1 110 ? -5.247 1.748 6.256 1.00 97.75 110 CYS A C 1
ATOM 865 O O . CYS A 1 110 ? -5.967 2.728 6.069 1.00 97.75 110 CYS A O 1
ATOM 867 N N . LEU A 1 111 ? -5.496 0.844 7.207 1.00 97.62 111 LEU A N 1
ATOM 868 C CA . LEU A 1 111 ? -6.558 0.958 8.208 1.00 97.62 111 LEU A CA 1
ATOM 869 C C . LEU A 1 111 ? -5.953 1.144 9.598 1.00 97.62 111 LEU A C 1
ATOM 871 O O . LEU A 1 111 ? -5.034 0.422 9.980 1.00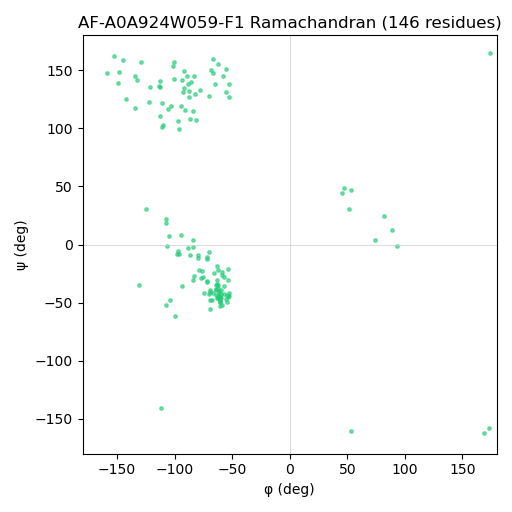 97.62 111 LEU A O 1
ATOM 875 N N . PHE A 1 112 ? -6.498 2.075 10.377 1.00 96.62 112 PHE A N 1
ATOM 876 C CA . PHE A 1 112 ? -6.118 2.276 11.774 1.00 96.62 112 PHE A CA 1
ATOM 877 C C . PHE A 1 112 ? -7.117 1.538 12.651 1.00 96.62 112 PHE A C 1
ATOM 879 O O . PHE A 1 112 ? -8.270 1.946 12.788 1.00 96.62 112 PHE A O 1
ATOM 886 N N . VAL A 1 113 ? -6.679 0.415 13.208 1.00 97.25 113 VAL A N 1
ATOM 887 C CA . VAL A 1 113 ? -7.550 -0.552 13.878 1.00 97.25 113 VAL A CA 1
ATOM 888 C C . VAL A 1 113 ? -7.244 -0.574 15.369 1.00 97.25 113 VAL A C 1
ATOM 890 O O . VAL A 1 113 ? -6.081 -0.522 15.774 1.00 97.25 113 VAL A O 1
ATOM 893 N N . ARG A 1 114 ? -8.281 -0.681 16.207 1.00 96.12 114 ARG A N 1
ATOM 894 C CA . ARG A 1 114 ? -8.093 -0.955 17.639 1.00 96.12 114 ARG A CA 1
ATOM 895 C C . ARG A 1 114 ? -7.272 -2.247 17.815 1.00 96.12 114 ARG A C 1
ATOM 897 O O . ARG A 1 114 ? -7.646 -3.251 17.210 1.00 96.12 114 ARG A O 1
ATOM 904 N N . PRO A 1 115 ? -6.213 -2.270 18.652 1.00 95.00 115 PRO A N 1
ATOM 905 C CA . PRO A 1 115 ? -5.257 -3.385 18.694 1.00 95.00 115 PRO A CA 1
ATOM 906 C C . PRO A 1 115 ? -5.898 -4.764 18.872 1.00 95.00 115 PRO A C 1
ATOM 908 O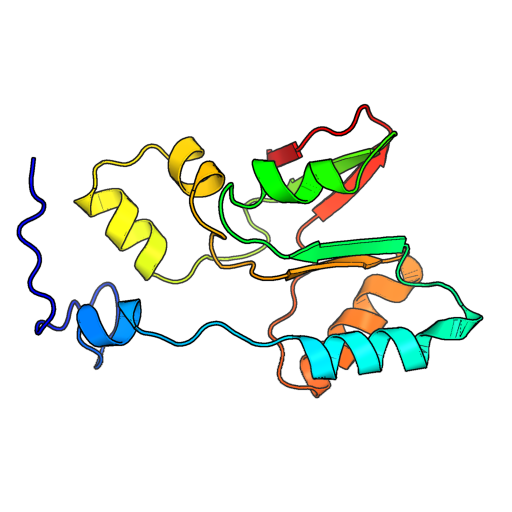 O . PRO A 1 115 ? -5.550 -5.702 18.164 1.00 95.00 115 PRO A O 1
ATOM 911 N N . HIS A 1 116 ? -6.902 -4.865 19.745 1.00 95.62 116 HIS A N 1
ATOM 912 C CA . HIS A 1 116 ? -7.616 -6.115 20.020 1.00 95.62 116 HIS A CA 1
ATOM 913 C C . HIS A 1 116 ? -8.356 -6.699 18.798 1.00 95.62 116 HIS A C 1
ATOM 915 O O . HIS A 1 116 ? -8.635 -7.890 18.751 1.00 95.62 116 HIS A O 1
ATOM 921 N N . PHE A 1 117 ? -8.670 -5.876 17.795 1.00 96.88 117 PHE A N 1
ATOM 922 C CA . PHE A 1 117 ? -9.405 -6.287 16.599 1.00 96.88 117 PHE A CA 1
ATOM 923 C C . PHE A 1 117 ? -8.528 -6.394 15.348 1.00 96.88 117 PHE A C 1
ATOM 925 O O . PHE A 1 117 ? -9.051 -6.740 14.290 1.00 96.88 117 PHE A O 1
ATOM 932 N N . ALA A 1 118 ? -7.228 -6.091 15.443 1.00 96.31 118 ALA A N 1
ATOM 933 C CA . ALA A 1 118 ? -6.337 -6.026 14.285 1.00 96.31 118 ALA A CA 1
ATOM 934 C C . ALA A 1 118 ? -6.358 -7.328 13.469 1.00 96.31 118 ALA A C 1
ATOM 936 O O . ALA A 1 118 ? -6.606 -7.284 12.264 1.00 96.31 118 ALA A O 1
ATOM 937 N N . GLU A 1 119 ? -6.205 -8.477 14.132 1.00 96.12 119 GLU A N 1
ATOM 938 C CA . GLU A 1 119 ? -6.189 -9.773 13.447 1.00 96.12 119 GLU A CA 1
ATOM 939 C C . GLU A 1 119 ? -7.564 -10.146 12.885 1.00 96.12 119 GLU A C 1
ATOM 941 O O . GLU A 1 119 ? -7.679 -10.550 11.734 1.00 96.12 119 GLU A O 1
ATOM 946 N N . ALA A 1 120 ? -8.642 -9.895 13.635 1.00 96.69 120 ALA A N 1
ATOM 947 C CA . ALA A 1 120 ? -9.998 -10.185 13.169 1.00 96.69 120 ALA A CA 1
ATOM 948 C C . ALA A 1 120 ? -10.384 -9.371 11.916 1.00 96.69 120 ALA A C 1
ATOM 950 O O . ALA A 1 120 ? -11.075 -9.877 11.026 1.00 96.69 120 ALA A O 1
ATOM 951 N N . VAL A 1 121 ? -9.943 -8.110 11.832 1.00 97.81 121 VAL A N 1
ATOM 952 C CA . VAL A 1 121 ? -10.115 -7.272 10.635 1.00 97.81 121 VAL A CA 1
ATOM 953 C C . VAL A 1 121 ? -9.229 -7.772 9.494 1.00 97.81 121 VAL A C 1
ATOM 955 O O . VAL A 1 121 ? -9.701 -7.847 8.358 1.00 97.81 121 VAL A O 1
ATOM 958 N N . ALA A 1 122 ? -7.978 -8.146 9.779 1.00 97.38 122 ALA A N 1
ATOM 959 C CA . ALA A 1 122 ? -7.070 -8.692 8.775 1.00 97.38 122 ALA A CA 1
ATOM 960 C C . ALA A 1 122 ? -7.620 -9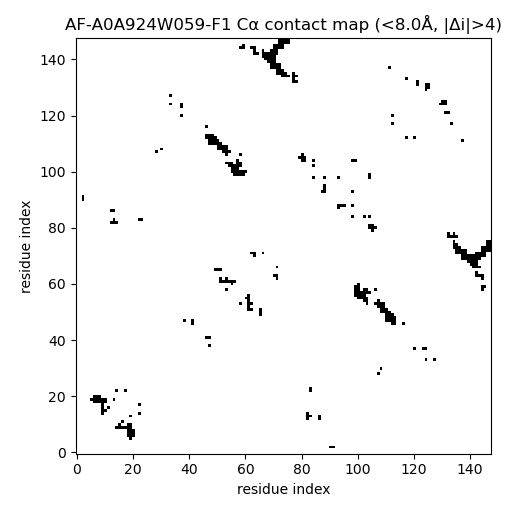.986 8.159 1.00 97.38 122 ALA A C 1
ATOM 962 O O . ALA A 1 122 ? -7.667 -10.107 6.937 1.00 97.38 122 ALA A O 1
ATOM 963 N N . ASP A 1 123 ? -8.125 -10.908 8.975 1.00 97.50 123 ASP A N 1
ATOM 964 C CA . ASP A 1 123 ? -8.722 -12.164 8.520 1.00 97.50 123 ASP A CA 1
ATOM 965 C C . ASP A 1 123 ? -9.980 -11.957 7.686 1.00 97.50 123 ASP A C 1
ATOM 967 O O . ASP A 1 123 ? -10.198 -12.656 6.696 1.00 97.50 123 ASP A O 1
ATOM 971 N N . LEU A 1 124 ? -10.814 -10.983 8.054 1.00 96.94 124 LEU A N 1
ATOM 972 C CA . LEU A 1 124 ? -11.983 -10.625 7.259 1.00 96.94 124 LEU A CA 1
ATOM 973 C C . LEU A 1 124 ? -11.587 -10.171 5.850 1.00 96.94 124 LEU A C 1
ATOM 975 O O . LEU A 1 124 ? -12.197 -10.607 4.878 1.00 96.94 124 LEU A O 1
ATOM 979 N N . LEU A 1 125 ? -10.576 -9.313 5.746 1.00 98.06 125 LEU A N 1
ATOM 980 C CA . LEU A 1 125 ? -10.073 -8.805 4.471 1.00 98.06 125 LEU A CA 1
ATOM 981 C C . LEU A 1 125 ? -9.360 -9.897 3.658 1.00 98.06 125 LEU A C 1
ATOM 983 O O . LEU A 1 125 ? -9.584 -10.000 2.453 1.00 98.06 125 LEU A O 1
ATOM 987 N N . ARG A 1 126 ? -8.585 -10.778 4.305 1.00 98.00 126 ARG A N 1
ATOM 988 C CA . ARG A 1 126 ? -7.974 -11.950 3.650 1.00 98.00 126 ARG A CA 1
ATOM 989 C C . ARG A 1 126 ? -9.025 -12.881 3.055 1.00 98.00 126 ARG A C 1
ATOM 991 O O . ARG A 1 126 ? -8.902 -13.287 1.905 1.00 98.00 126 ARG A O 1
ATOM 998 N N . LYS A 1 127 ? -10.118 -13.141 3.781 1.00 97.00 127 LYS A N 1
ATOM 999 C CA . LYS A 1 127 ? -11.273 -13.905 3.267 1.00 97.00 127 LYS A CA 1
ATOM 1000 C C . LYS A 1 127 ? -11.974 -13.225 2.085 1.00 97.00 127 LYS A C 1
ATOM 1002 O O . LYS A 1 127 ? -12.705 -13.885 1.358 1.00 97.00 127 LYS A O 1
ATOM 1007 N N . GLN A 1 128 ? -11.761 -11.925 1.884 1.00 95.94 128 GLN A N 1
ATOM 1008 C CA . GLN A 1 128 ? -12.257 -11.161 0.734 1.00 95.94 128 GLN A CA 1
ATOM 1009 C C . GLN A 1 128 ? -11.235 -11.059 -0.413 1.00 95.94 128 GLN A C 1
ATOM 1011 O O . GLN A 1 128 ? -11.482 -10.333 -1.379 1.00 95.94 128 GLN A O 1
ATOM 1016 N N . GLY A 1 129 ? -10.115 -11.785 -0.323 1.00 96.06 129 GLY A N 1
ATOM 1017 C CA . GLY A 1 129 ? -9.077 -11.848 -1.351 1.00 96.06 129 GLY A CA 1
ATOM 1018 C C . GLY A 1 129 ? -7.989 -10.779 -1.232 1.00 96.06 129 GLY A C 1
ATOM 1019 O O . GLY A 1 129 ? -7.231 -10.599 -2.179 1.00 96.06 129 GLY A O 1
ATOM 1020 N N . GLU A 1 130 ? -7.902 -10.055 -0.112 1.00 97.75 130 GLU A N 1
ATOM 1021 C CA . GLU A 1 130 ? -6.842 -9.061 0.096 1.00 97.75 130 GLU A CA 1
ATOM 1022 C C . GLU A 1 130 ? -5.593 -9.662 0.747 1.00 97.75 130 GLU A C 1
ATOM 1024 O O . GLU A 1 130 ? -5.663 -10.482 1.666 1.00 97.75 130 GLU A O 1
ATOM 1029 N N . THR A 1 131 ? -4.424 -9.156 0.358 1.00 96.75 131 THR A N 1
ATOM 1030 C CA . THR A 1 131 ? -3.172 -9.424 1.071 1.00 96.75 131 THR A CA 1
ATOM 1031 C C . THR A 1 131 ? -3.008 -8.409 2.194 1.00 96.75 131 THR A C 1
ATOM 1033 O O . THR A 1 131 ? -2.727 -7.239 1.949 1.00 96.75 131 THR A O 1
ATOM 1036 N N . VAL A 1 132 ? -3.166 -8.857 3.442 1.00 97.56 132 VAL A N 1
ATOM 1037 C CA . VAL A 1 132 ? -3.112 -7.975 4.620 1.00 97.56 132 VAL A CA 1
ATOM 1038 C C . VAL A 1 132 ? -1.913 -8.284 5.506 1.00 97.56 132 VAL A C 1
ATOM 1040 O O . VAL A 1 132 ? -1.609 -9.449 5.806 1.00 97.56 132 VAL A O 1
ATOM 1043 N N . ARG A 1 133 ? -1.252 -7.216 5.959 1.00 96.12 133 ARG A N 1
ATOM 1044 C CA . ARG A 1 133 ? -0.126 -7.233 6.894 1.00 96.12 133 ARG A CA 1
ATOM 1045 C C . ARG A 1 133 ? -0.357 -6.201 7.994 1.00 96.12 133 ARG A C 1
ATOM 1047 O O . ARG A 1 133 ? -0.835 -5.101 7.724 1.00 96.12 133 ARG A O 1
ATOM 1054 N N . VAL A 1 134 ? 0.016 -6.545 9.224 1.00 96.38 134 VAL A N 1
ATOM 1055 C CA . VAL A 1 134 ? 0.150 -5.562 10.304 1.00 96.38 134 VAL A CA 1
ATOM 1056 C C . VAL A 1 134 ? 1.512 -4.902 10.142 1.00 96.38 134 VAL A C 1
ATOM 1058 O O . VAL A 1 134 ? 2.537 -5.531 10.391 1.00 96.38 134 VAL A O 1
ATOM 1061 N N . ILE A 1 135 ? 1.519 -3.649 9.689 1.00 96.62 135 ILE A N 1
ATOM 1062 C CA . ILE A 1 135 ? 2.760 -2.963 9.293 1.00 96.62 135 ILE A CA 1
ATOM 1063 C C . ILE A 1 135 ? 3.367 -2.068 10.379 1.00 96.62 135 ILE A C 1
ATOM 1065 O O . ILE A 1 135 ? 4.472 -1.548 10.229 1.00 96.62 135 ILE A O 1
ATOM 1069 N N . GLY A 1 136 ? 2.649 -1.858 11.480 1.00 96.44 136 GLY A N 1
ATOM 1070 C CA . GLY A 1 136 ? 3.068 -0.923 12.511 1.00 96.44 136 GLY A CA 1
ATOM 1071 C C . GLY A 1 136 ? 1.990 -0.629 13.540 1.00 96.44 136 GLY A C 1
ATOM 1072 O O . GLY A 1 136 ? 1.013 -1.365 13.682 1.00 96.44 136 GLY A O 1
ATOM 1073 N N . LYS A 1 137 ? 2.185 0.474 14.260 1.00 97.00 137 LYS A N 1
ATOM 1074 C CA . LYS A 1 137 ? 1.263 0.978 15.278 1.00 97.00 137 LYS A CA 1
ATOM 1075 C C . LYS A 1 137 ? 1.235 2.501 15.292 1.00 97.00 137 LYS A C 1
ATOM 1077 O O . LYS A 1 137 ? 2.190 3.154 14.878 1.00 97.00 137 LYS A O 1
ATOM 1082 N N . LEU A 1 138 ? 0.154 3.055 15.829 1.00 96.62 138 LEU A N 1
ATOM 1083 C CA . LEU A 1 138 ? 0.098 4.466 16.194 1.00 96.62 138 LEU A CA 1
ATOM 1084 C C . LEU A 1 138 ? 0.608 4.636 17.629 1.00 96.62 138 LEU A C 1
ATOM 1086 O O . LEU A 1 138 ? 0.296 3.826 18.502 1.00 96.62 138 LEU A O 1
ATOM 1090 N N . ALA A 1 139 ? 1.402 5.674 17.867 1.00 96.31 139 ALA A N 1
ATOM 1091 C CA . ALA A 1 139 ? 1.913 6.043 19.188 1.00 96.31 139 ALA A CA 1
ATOM 1092 C C . ALA A 1 139 ? 1.640 7.526 19.452 1.00 96.31 139 ALA A C 1
ATOM 1094 O O . ALA A 1 139 ? 1.499 8.280 18.497 1.00 96.31 139 ALA A O 1
ATOM 1095 N N . ALA A 1 140 ? 1.586 7.955 20.716 1.00 96.94 140 ALA A N 1
ATOM 1096 C CA . ALA A 1 140 ? 1.461 9.375 21.053 1.00 96.94 140 ALA A CA 1
ATOM 1097 C C . ALA A 1 140 ? 2.554 10.207 20.356 1.00 96.94 140 ALA A C 1
ATOM 1099 O O . ALA A 1 140 ? 3.707 9.772 20.255 1.00 96.94 140 ALA A O 1
ATOM 1100 N N . GLY A 1 141 ? 2.189 11.378 19.833 1.00 94.88 141 GLY A N 1
ATOM 1101 C CA . GLY A 1 141 ? 3.110 12.189 19.048 1.00 94.88 141 GLY A CA 1
ATOM 1102 C C . GLY A 1 141 ? 2.480 13.414 18.398 1.00 94.88 141 GLY A C 1
ATOM 1103 O O . GLY A 1 141 ? 1.449 13.898 18.844 1.00 94.88 141 GLY A O 1
ATOM 1104 N N . THR A 1 142 ? 3.120 13.905 17.339 1.00 93.06 142 THR A N 1
ATOM 1105 C CA . THR A 1 142 ? 2.825 15.201 16.705 1.00 93.06 142 THR A CA 1
ATOM 1106 C C . THR A 1 142 ? 2.536 15.056 15.208 1.00 93.06 142 THR A C 1
ATOM 1108 O O . THR A 1 142 ? 2.911 15.922 14.423 1.00 93.06 142 THR A O 1
ATOM 1111 N N . GLY A 1 143 ? 1.972 13.922 14.780 1.00 92.81 143 GLY A N 1
ATOM 1112 C CA . GLY A 1 143 ? 1.634 13.696 13.371 1.00 92.81 143 GLY A CA 1
ATOM 1113 C C . GLY A 1 143 ? 2.804 13.239 12.498 1.00 92.81 143 GLY A C 1
ATOM 1114 O O . GLY A 1 143 ? 2.786 13.469 11.297 1.00 92.81 143 GLY A O 1
ATOM 1115 N N . ARG A 1 144 ? 3.851 12.613 13.049 1.00 94.06 144 ARG A N 1
ATOM 1116 C CA . ARG A 1 144 ? 5.023 12.191 12.256 1.00 94.06 144 ARG A CA 1
ATOM 1117 C C . ARG A 1 144 ? 4.911 10.769 11.724 1.00 94.06 144 ARG A C 1
ATOM 1119 O O . ARG A 1 144 ? 4.363 9.881 12.378 1.00 94.06 144 ARG A O 1
ATOM 1126 N N . PHE A 1 145 ? 5.526 10.546 10.568 1.00 95.62 145 PHE A N 1
ATOM 1127 C CA . PHE A 1 145 ? 5.860 9.219 10.067 1.00 95.62 145 PHE A CA 1
ATOM 1128 C C . PHE A 1 145 ? 7.233 8.786 10.593 1.00 95.62 145 PHE A C 1
ATOM 1130 O O . PHE A 1 145 ? 8.188 9.558 10.548 1.00 95.62 145 PHE A O 1
ATOM 1137 N N . ILE A 1 146 ? 7.330 7.561 11.108 1.00 96.06 146 ILE A N 1
ATOM 1138 C CA . ILE A 1 146 ? 8.561 6.981 11.645 1.00 96.06 146 ILE A CA 1
ATOM 1139 C C . ILE A 1 146 ? 8.698 5.559 11.101 1.00 96.06 146 ILE A C 1
ATOM 1141 O O . ILE A 1 146 ? 7.877 4.692 11.408 1.00 96.06 146 ILE A O 1
ATOM 1145 N N . MET A 1 147 ? 9.760 5.315 10.336 1.00 94.62 147 MET A N 1
ATOM 1146 C CA . MET A 1 147 ? 10.155 3.973 9.912 1.00 94.62 147 MET A CA 1
ATOM 1147 C C . MET A 1 147 ? 11.164 3.389 10.907 1.00 94.62 147 MET A C 1
ATOM 1149 O O . MET A 1 147 ? 12.124 4.066 11.271 1.00 94.62 147 MET A O 1
ATOM 1153 N N . LYS A 1 148 ? 10.934 2.150 11.349 1.00 91.31 148 LYS A N 1
ATOM 1154 C CA . LYS A 1 148 ? 11.833 1.354 12.195 1.00 91.31 148 LYS A CA 1
ATOM 1155 C C . LYS A 1 148 ? 12.368 0.129 11.469 1.00 91.31 148 LYS A C 1
ATOM 1157 O O . LYS A 1 148 ? 11.637 -0.405 10.601 1.00 91.31 148 LYS A O 1
#

Mean predicted aligned error: 3.46 Å

Foldseek 3Di:
DALPADQQDDDVLQPPPHGNVCSVPPDDDDCVVLVVVLCVVCVPVPFWPDKWFAAAQAPFVTQLVTDAFKEWEFEPPQDQARSVLVVCCVSVVNDPVVSRRGDNSRPGMDTQGDPVCQVVSQVSSVVVVDDDTDGTHIDGHGSGYHYD

Sequence (148 aa):
REAKLDIAKVYPELDETRTLGEVLLAPTRIYAKQIVGVLRKYKVKQVISGMSHITGSGLPGNLPRSLTNLNAVLNRKSWTPHPVFPFLQKHGNIADNEMFDVFNMGIGYCLFVRPHFAEAVADLLRKQGETVRVIGKLAAGTGRFIMK

pLDDT: mean 95.02, std 4.32, range [57.66, 98.06]

Solvent-accessible surface area (backbone atoms only — not comparable to full-atom values): 8610 Å² total; per-residue (Å²): 134,83,66,83,78,59,49,84,41,65,44,73,84,59,32,89,80,48,24,47,43,59,63,71,62,55,78,83,86,83,56,64,71,60,52,52,50,53,50,63,76,34,58,88,74,58,42,67,77,46,69,36,69,30,46,77,35,0,56,60,55,32,52,29,79,77,31,68,62,27,19,45,41,32,41,63,84,50,62,79,52,57,44,60,55,62,50,48,30,66,59,66,71,51,53,75,67,55,48,38,42,48,34,38,65,73,47,58,67,48,76,40,56,46,76,94,46,42,64,64,54,39,52,55,41,39,77,71,73,43,93,70,68,80,46,62,47,77,42,84,45,77,24,42,63,40,84,84

Secondary structure (DSSP, 8-state):
------TTSB-TTT-SSSBHHHHHTPPPPP-HHHHHHHHHHTTTTT-EEEEEE--TTHHHHHSGGG-SSEEEEE-GGG----THHHHHHHHHT--HHHHHHHS-TT--EEEEE-GGGHHHHHHHHHTTT------EEEEESSS-EEE-

Radius of gyration: 17.15 Å; Cα contacts (8 Å, |Δi|>4): 212; chains: 1; bounding box: 42×30×46 Å